Protein AF-A0A072PQP5-F1 (afdb_monomer)

pLDDT: mean 73.34, std 19.1, range [26.28, 97.0]

Mean predicted aligned error: 12.8 Å

Radius of gyration: 21.64 Å; Cα contacts (8 Å, |Δi|>4): 209; chains: 1; bounding box: 53×52×52 Å

Secondary structure (DSSP, 8-state):
---GGGS--GGG---TT-S------HHHHHHHHHHHHHHS-TT-TTTEEEEEETTTEEEEEEEPPPEEEEE-SSSS-EEEEEEEEEEEEEEEES-S-TT---EEEEE-TT-EEEEEE----B---TT-HHHHHHHHHHT-TT----B---------

Structure (mmCIF, N/CA/C/O backbone):
data_AF-A0A072PQP5-F1
#
_entry.id   AF-A0A072PQP5-F1
#
loop_
_atom_site.group_PDB
_atom_site.id
_atom_site.type_symbol
_atom_site.label_atom_id
_atom_site.label_alt_id
_atom_site.label_comp_id
_atom_site.label_asym_id
_atom_site.label_entity_id
_atom_site.label_seq_id
_atom_site.pdbx_PDB_ins_code
_atom_site.Cartn_x
_atom_site.Cartn_y
_atom_site.Cartn_z
_atom_site.occupancy
_atom_site.B_iso_or_equiv
_atom_site.auth_seq_id
_atom_site.auth_comp_id
_atom_site.auth_asym_id
_atom_site.auth_atom_id
_atom_site.pdbx_PDB_model_num
ATOM 1 N N . MET A 1 1 ? 24.192 -31.451 -32.282 1.00 43.94 1 MET A N 1
ATOM 2 C CA . MET A 1 1 ? 23.012 -30.565 -32.202 1.00 43.94 1 MET A CA 1
ATOM 3 C C . MET A 1 1 ? 23.313 -29.541 -31.127 1.00 43.94 1 MET A C 1
ATOM 5 O O . MET A 1 1 ? 23.570 -29.955 -30.007 1.00 43.94 1 MET A O 1
ATOM 9 N N . ALA A 1 2 ? 23.432 -28.261 -31.485 1.00 45.59 2 ALA A N 1
ATOM 10 C CA . ALA A 1 2 ? 23.706 -27.193 -30.526 1.00 45.59 2 ALA A CA 1
ATOM 11 C C . ALA A 1 2 ? 22.407 -26.799 -29.809 1.00 45.59 2 ALA A C 1
ATOM 13 O O . ALA A 1 2 ? 21.351 -26.735 -30.437 1.00 45.59 2 ALA A O 1
ATOM 14 N N . ASP A 1 3 ? 22.505 -26.591 -28.501 1.00 44.50 3 ASP A N 1
ATOM 15 C CA . ASP A 1 3 ? 21.408 -26.235 -27.606 1.00 44.50 3 ASP A CA 1
ATOM 16 C C . ASP A 1 3 ? 20.737 -24.907 -28.045 1.00 44.50 3 ASP A C 1
ATOM 18 O O . ASP 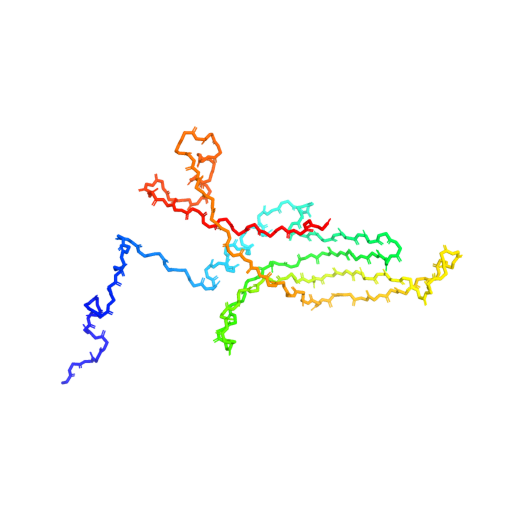A 1 3 ? 21.451 -23.911 -28.229 1.00 44.50 3 ASP A O 1
ATOM 22 N N . PRO A 1 4 ? 19.400 -24.846 -28.232 1.00 54.66 4 PRO A N 1
ATOM 23 C CA . PRO A 1 4 ? 18.680 -23.642 -28.665 1.00 54.66 4 PRO A CA 1
ATOM 24 C C . PRO A 1 4 ? 18.876 -22.406 -27.770 1.00 54.66 4 PRO A C 1
ATOM 26 O O . PRO A 1 4 ? 18.581 -21.299 -28.221 1.00 54.66 4 PRO A O 1
ATOM 29 N N . PHE A 1 5 ? 19.415 -22.550 -26.555 1.00 52.41 5 PHE A N 1
ATOM 30 C CA . PHE A 1 5 ? 19.731 -21.423 -25.669 1.00 52.41 5 PHE A CA 1
ATOM 31 C C . PHE A 1 5 ? 21.049 -20.691 -25.991 1.00 52.41 5 PHE A C 1
ATOM 33 O O . PHE A 1 5 ? 21.327 -19.654 -25.395 1.00 52.41 5 PHE A O 1
ATOM 40 N N . THR A 1 6 ? 21.858 -21.169 -26.945 1.00 56.00 6 THR A N 1
ATOM 41 C CA . THR A 1 6 ? 23.155 -20.539 -27.294 1.00 56.00 6 THR A CA 1
ATOM 42 C C . THR A 1 6 ? 23.075 -19.442 -28.362 1.00 56.00 6 THR A C 1
ATOM 44 O O . THR A 1 6 ? 24.048 -18.720 -28.581 1.00 56.00 6 THR A O 1
ATOM 47 N N . ASN A 1 7 ? 21.918 -19.254 -29.003 1.00 52.62 7 ASN A N 1
ATOM 48 C CA . ASN A 1 7 ? 21.732 -18.210 -30.010 1.00 52.62 7 ASN A CA 1
ATOM 49 C C . ASN A 1 7 ? 21.158 -16.941 -29.374 1.00 52.62 7 ASN A C 1
ATOM 51 O O . ASN A 1 7 ? 19.978 -16.886 -29.033 1.00 52.62 7 ASN A O 1
ATOM 55 N N . SER A 1 8 ? 21.990 -15.901 -29.261 1.00 54.25 8 SER A N 1
ATOM 56 C CA . SER A 1 8 ? 21.566 -14.567 -28.823 1.00 54.25 8 SER A CA 1
ATOM 57 C C . SER A 1 8 ? 20.358 -14.088 -29.634 1.00 54.25 8 SER A C 1
ATOM 59 O O . SER A 1 8 ? 20.437 -13.956 -30.853 1.00 54.25 8 SER A O 1
ATOM 61 N N . LEU A 1 9 ? 19.236 -13.814 -28.964 1.00 61.97 9 LEU A N 1
ATOM 62 C CA . LEU A 1 9 ? 17.997 -13.337 -29.591 1.00 61.97 9 LEU A CA 1
ATOM 63 C C . LEU A 1 9 ? 17.976 -11.813 -29.794 1.00 61.97 9 LEU A C 1
ATOM 65 O O . LEU A 1 9 ? 16.921 -11.261 -30.094 1.00 61.97 9 LEU A O 1
ATOM 69 N N . VAL A 1 10 ? 19.121 -11.131 -29.671 1.00 59.03 10 VAL A N 1
ATOM 70 C CA . VAL A 1 10 ? 19.238 -9.663 -29.783 1.00 59.03 10 VAL A CA 1
ATOM 71 C C . VAL A 1 10 ? 18.623 -9.114 -31.076 1.00 59.03 10 VAL A C 1
ATOM 73 O O . VAL A 1 10 ? 18.013 -8.051 -31.066 1.00 59.03 10 VAL A O 1
ATOM 76 N N . TYR A 1 11 ? 18.700 -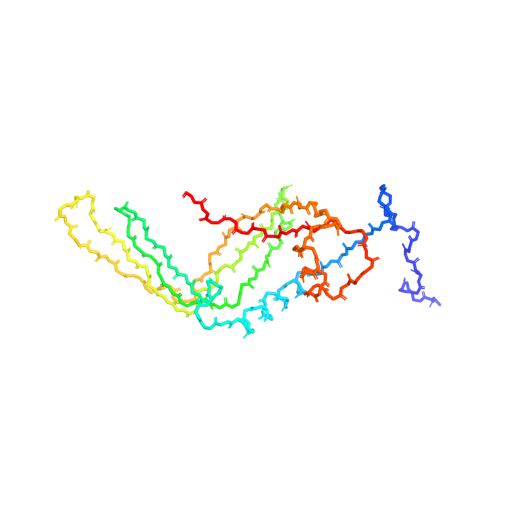9.853 -32.187 1.00 59.19 11 TYR A N 1
ATOM 77 C CA . TYR A 1 11 ? 18.092 -9.450 -33.462 1.00 59.19 11 TYR A CA 1
ATOM 78 C C . TYR A 1 11 ? 16.554 -9.558 -33.487 1.00 59.19 11 TYR A C 1
ATOM 80 O O . TYR A 1 11 ? 15.924 -9.032 -34.402 1.00 59.19 11 TYR A O 1
ATOM 88 N N . LYS A 1 12 ? 15.939 -10.231 -32.504 1.00 63.75 12 LYS A N 1
ATOM 89 C CA . LYS A 1 12 ? 14.478 -10.315 -32.317 1.00 63.75 12 LYS A CA 1
ATOM 90 C C . LYS A 1 12 ? 13.944 -9.297 -31.309 1.00 63.75 12 LYS A C 1
ATOM 92 O O . LYS A 1 12 ? 12.734 -9.135 -31.199 1.00 63.75 12 LYS A O 1
ATOM 97 N N . THR A 1 13 ? 14.823 -8.606 -30.593 1.00 58.25 13 THR A N 1
ATOM 98 C CA . THR A 1 13 ? 14.475 -7.543 -29.649 1.00 58.25 13 THR A CA 1
ATOM 99 C C . THR A 1 13 ? 14.943 -6.213 -30.223 1.00 58.25 13 THR A C 1
ATOM 101 O O . THR A 1 13 ? 16.111 -5.854 -30.102 1.00 58.25 13 THR A O 1
ATOM 104 N N . SER A 1 14 ? 14.050 -5.480 -30.889 1.00 64.19 14 SER A N 1
ATOM 105 C CA . SER A 1 14 ? 14.351 -4.111 -31.312 1.00 64.19 14 SER A CA 1
ATOM 106 C C . SER A 1 14 ? 13.855 -3.134 -30.248 1.00 64.19 14 SER A C 1
ATOM 108 O O . SER A 1 14 ? 12.663 -3.151 -29.953 1.00 64.19 14 SER A O 1
ATOM 110 N N . PRO A 1 15 ? 14.715 -2.263 -29.692 1.00 60.16 15 PRO A N 1
ATOM 111 C CA . PRO A 1 15 ? 14.271 -1.220 -28.772 1.00 60.16 15 PRO A CA 1
ATOM 112 C C . PRO A 1 15 ? 13.584 -0.055 -29.500 1.00 60.16 15 PRO A C 1
ATOM 114 O O . PRO A 1 15 ? 13.036 0.824 -28.842 1.00 60.16 15 PRO A O 1
ATOM 117 N N . LYS A 1 16 ? 13.587 -0.035 -30.846 1.00 60.97 16 LYS A N 1
ATOM 118 C CA . LYS A 1 16 ? 12.958 1.026 -31.645 1.00 60.97 16 LYS A CA 1
ATOM 119 C C . LYS A 1 16 ? 11.481 1.200 -31.246 1.00 60.97 16 LYS A C 1
ATOM 121 O O . LYS A 1 16 ? 10.773 0.200 -31.150 1.00 60.97 16 LYS A O 1
ATOM 126 N N . PRO A 1 17 ? 10.998 2.445 -31.065 1.00 62.81 17 PRO A N 1
ATOM 127 C CA . PRO A 1 17 ? 11.644 3.721 -31.411 1.00 62.81 17 PRO A CA 1
ATOM 128 C C . PRO A 1 17 ? 12.629 4.270 -30.361 1.00 62.81 17 PRO A C 1
ATOM 130 O O . PRO A 1 17 ? 13.209 5.331 -30.570 1.00 62.81 17 PRO A O 1
ATOM 133 N N . TRP A 1 18 ? 12.828 3.578 -29.244 1.00 68.12 18 TRP A N 1
ATOM 134 C CA . TRP A 1 18 ? 13.635 4.047 -28.122 1.00 68.12 18 TRP A CA 1
ATOM 135 C C . TRP A 1 18 ? 15.125 3.730 -28.301 1.00 68.12 18 TRP A C 1
ATOM 137 O O . TRP A 1 18 ? 15.508 2.728 -28.909 1.00 68.12 18 TRP A O 1
ATOM 147 N N . HIS A 1 19 ? 15.981 4.592 -27.745 1.00 66.94 19 HIS A N 1
ATOM 148 C CA . HIS A 1 19 ? 17.435 4.395 -27.742 1.00 66.94 19 HIS A CA 1
ATOM 149 C C . HIS A 1 19 ? 17.887 3.380 -26.681 1.00 66.94 19 HIS A C 1
ATOM 151 O O . HIS A 1 19 ? 18.924 2.743 -26.846 1.00 66.94 19 HIS A O 1
ATOM 157 N N . GLN A 1 20 ? 17.118 3.233 -25.596 1.00 60.81 20 GLN A N 1
ATOM 158 C CA . GLN A 1 20 ? 17.394 2.334 -24.477 1.00 60.81 20 GLN A CA 1
ATOM 159 C C . GLN A 1 20 ? 16.080 1.788 -23.913 1.00 60.81 20 GLN A C 1
ATOM 161 O O . GLN A 1 20 ? 15.065 2.483 -23.907 1.00 60.81 20 GLN A O 1
ATOM 166 N N . LEU A 1 21 ? 16.119 0.546 -23.435 1.00 65.12 21 LEU A N 1
ATOM 167 C CA . LEU A 1 21 ? 15.028 -0.106 -22.721 1.00 65.12 21 LEU A CA 1
ATOM 168 C C . LEU A 1 21 ? 15.563 -0.566 -21.364 1.00 65.12 21 LEU A C 1
ATOM 170 O O . LEU A 1 21 ? 16.573 -1.264 -21.305 1.00 65.12 21 LEU A O 1
ATOM 174 N N . LEU A 1 22 ? 14.872 -0.186 -20.295 1.00 69.00 22 LEU A N 1
ATOM 175 C CA . LEU A 1 22 ? 15.119 -0.664 -18.938 1.00 69.00 22 LEU A CA 1
ATOM 176 C C . LEU A 1 22 ? 13.965 -1.586 -18.555 1.00 69.00 22 LEU A C 1
ATOM 178 O O . LEU A 1 22 ? 12.802 -1.218 -18.711 1.00 69.00 22 LEU A O 1
ATOM 182 N N . VAL A 1 23 ? 14.288 -2.785 -18.079 1.00 72.81 23 VAL A N 1
ATOM 183 C CA . VAL A 1 23 ? 13.300 -3.782 -17.658 1.00 72.81 23 VAL A CA 1
ATOM 184 C C . VAL A 1 23 ? 13.606 -4.165 -16.222 1.00 72.81 23 VAL A C 1
ATOM 186 O O . VAL A 1 23 ? 14.728 -4.562 -15.915 1.00 72.81 23 VAL A O 1
ATOM 189 N N . LEU A 1 24 ? 12.604 -4.048 -15.356 1.00 75.69 24 LEU A N 1
ATOM 190 C CA . LEU A 1 24 ? 12.683 -4.435 -13.952 1.00 75.69 24 LEU A CA 1
ATOM 191 C C . LEU A 1 24 ? 11.658 -5.541 -13.706 1.00 75.69 24 LEU A C 1
ATOM 193 O O . LEU A 1 24 ? 10.527 -5.458 -14.189 1.00 75.69 24 LEU A O 1
ATOM 197 N N . SER A 1 25 ? 12.052 -6.587 -12.983 1.00 81.44 25 SER A N 1
ATOM 198 C CA . SER A 1 25 ? 11.102 -7.603 -12.536 1.00 81.44 25 SER A CA 1
ATOM 199 C C . SER A 1 25 ? 10.257 -7.060 -11.386 1.00 81.44 25 SER A C 1
ATOM 201 O O . SER A 1 25 ? 10.706 -6.206 -10.623 1.00 81.44 25 SER A O 1
ATOM 203 N N . GLN A 1 26 ? 9.051 -7.607 -11.217 1.00 84.25 26 GLN A N 1
ATOM 204 C CA . GLN A 1 26 ? 8.220 -7.301 -10.052 1.00 84.25 26 GLN A CA 1
ATOM 205 C C . GLN A 1 26 ? 8.972 -7.595 -8.746 1.00 84.25 26 GLN A C 1
ATOM 207 O O . GLN A 1 26 ? 8.969 -6.764 -7.852 1.00 84.25 26 GLN A O 1
ATOM 212 N N . SER A 1 27 ? 9.708 -8.714 -8.689 1.00 84.81 27 SER A N 1
ATOM 213 C CA . SER A 1 27 ? 10.512 -9.080 -7.519 1.00 84.81 27 SER A CA 1
ATOM 214 C C . SER A 1 27 ? 11.533 -8.007 -7.143 1.00 84.81 27 SER A C 1
ATOM 216 O O . SER A 1 27 ? 11.671 -7.690 -5.975 1.00 84.81 27 SER A O 1
ATOM 218 N N . LEU A 1 28 ? 12.210 -7.406 -8.128 1.00 80.75 28 LEU A N 1
ATOM 219 C CA . LEU A 1 28 ? 13.198 -6.359 -7.875 1.00 80.75 28 LEU A CA 1
ATOM 220 C C . LEU A 1 28 ? 12.543 -5.092 -7.308 1.00 80.75 28 LEU A C 1
ATOM 222 O O . LEU A 1 28 ? 13.132 -4.406 -6.477 1.00 80.75 28 LEU A O 1
ATOM 226 N N . ILE A 1 29 ? 11.328 -4.779 -7.761 1.00 83.81 29 ILE A N 1
ATOM 227 C CA . ILE A 1 29 ? 10.556 -3.643 -7.250 1.00 83.81 29 ILE A CA 1
ATOM 228 C C . ILE A 1 29 ? 10.044 -3.942 -5.832 1.00 83.81 29 ILE A C 1
ATOM 230 O O . ILE A 1 29 ? 10.160 -3.090 -4.955 1.00 83.81 29 ILE A O 1
ATOM 234 N N . ASP A 1 30 ? 9.537 -5.151 -5.587 1.00 87.06 30 ASP A N 1
ATOM 235 C CA . ASP A 1 30 ? 9.085 -5.596 -4.265 1.00 87.06 30 ASP A CA 1
ATOM 236 C C . ASP A 1 30 ? 10.248 -5.613 -3.252 1.00 87.06 30 ASP A C 1
ATOM 238 O O . ASP A 1 30 ? 10.088 -5.147 -2.124 1.00 87.06 30 ASP A O 1
ATOM 242 N N . ASP A 1 31 ? 11.445 -6.046 -3.661 1.00 83.12 31 ASP A N 1
ATOM 243 C CA . ASP A 1 31 ? 12.661 -5.989 -2.838 1.00 83.12 31 ASP A CA 1
ATOM 244 C C . ASP A 1 31 ? 13.042 -4.539 -2.498 1.00 83.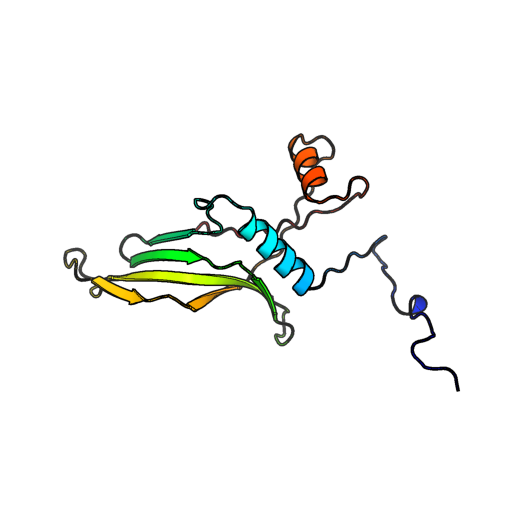12 31 ASP A C 1
ATOM 246 O O . ASP A 1 31 ? 13.455 -4.237 -1.376 1.00 83.12 31 ASP A O 1
ATOM 250 N N . ALA A 1 32 ? 12.885 -3.609 -3.446 1.00 82.06 32 ALA A N 1
ATOM 251 C CA . ALA A 1 32 ? 13.117 -2.189 -3.196 1.00 82.06 32 ALA A CA 1
ATOM 252 C C . ALA A 1 32 ? 12.110 -1.619 -2.183 1.00 82.06 32 ALA A C 1
ATOM 254 O O . ALA A 1 32 ? 12.520 -0.924 -1.250 1.00 82.06 32 ALA A O 1
ATOM 255 N N . PHE A 1 33 ? 10.822 -1.958 -2.302 1.00 86.88 33 PHE A N 1
ATOM 256 C CA . PHE A 1 33 ? 9.810 -1.579 -1.310 1.00 86.88 33 PHE A CA 1
ATOM 257 C C . PHE A 1 33 ? 10.106 -2.157 0.069 1.00 86.88 33 PHE A C 1
ATOM 259 O O . PHE A 1 33 ? 10.012 -1.434 1.064 1.00 86.88 33 PHE A O 1
ATOM 266 N N . TRP A 1 34 ? 10.515 -3.425 0.138 1.00 87.88 34 TRP A N 1
ATOM 267 C CA . TRP A 1 34 ? 10.921 -4.048 1.391 1.00 87.88 34 TRP A CA 1
ATOM 268 C C . TRP A 1 34 ? 12.103 -3.317 2.019 1.00 87.88 34 TRP A C 1
ATOM 270 O O . TRP A 1 34 ? 12.061 -3.010 3.206 1.00 87.88 34 TRP A O 1
ATOM 280 N N . ASN A 1 35 ? 13.125 -2.969 1.233 1.00 82.25 35 ASN A N 1
ATOM 281 C CA . ASN A 1 35 ? 14.283 -2.231 1.732 1.00 82.25 35 ASN A CA 1
ATOM 282 C C . ASN A 1 35 ? 13.885 -0.853 2.271 1.00 82.25 35 ASN A C 1
ATOM 284 O O . ASN A 1 35 ? 14.280 -0.505 3.382 1.00 82.25 35 ASN A O 1
ATOM 288 N N . MET A 1 36 ? 13.067 -0.096 1.530 1.00 84.75 36 MET A N 1
ATOM 289 C CA . MET A 1 36 ? 12.545 1.200 1.983 1.00 84.75 36 MET A CA 1
ATOM 290 C C . MET A 1 36 ? 11.760 1.062 3.291 1.00 84.75 36 MET A C 1
ATOM 292 O 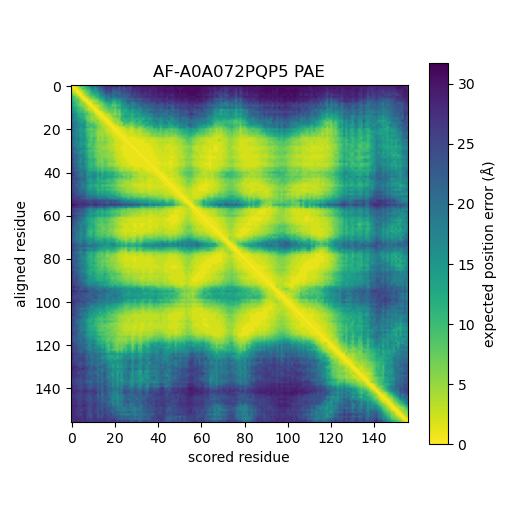O . MET A 1 36 ? 11.980 1.825 4.231 1.00 84.75 36 MET A O 1
ATOM 296 N N . TRP A 1 37 ? 10.880 0.063 3.377 1.00 90.06 37 TRP A N 1
ATOM 297 C CA . TRP A 1 37 ? 10.137 -0.251 4.594 1.00 90.06 37 TRP A CA 1
ATOM 298 C C . TRP A 1 37 ? 11.083 -0.614 5.746 1.00 90.06 37 TRP A C 1
ATOM 300 O O . TRP A 1 37 ? 10.993 -0.019 6.820 1.00 90.06 37 TRP A O 1
ATOM 310 N N . ALA A 1 38 ? 12.050 -1.502 5.526 1.00 86.44 38 ALA A N 1
ATOM 311 C CA . ALA A 1 38 ? 12.960 -1.998 6.553 1.00 86.44 38 ALA A CA 1
ATOM 312 C C . ALA A 1 38 ? 13.807 -0.881 7.179 1.00 86.44 38 ALA A C 1
ATOM 314 O O . ALA A 1 38 ? 13.928 -0.831 8.404 1.00 86.44 38 ALA A O 1
ATOM 315 N N . ILE A 1 39 ? 14.336 0.038 6.363 1.00 84.81 39 ILE A N 1
ATOM 316 C CA . ILE A 1 39 ? 15.210 1.129 6.831 1.00 84.81 39 ILE A CA 1
ATOM 317 C C . ILE A 1 39 ? 14.453 2.358 7.341 1.00 84.81 39 ILE A C 1
ATOM 319 O O . ILE A 1 39 ? 15.063 3.230 7.953 1.00 84.81 39 ILE A O 1
ATOM 323 N N . SER A 1 40 ? 13.149 2.460 7.076 1.00 84.50 40 SER A N 1
ATOM 324 C CA . SER A 1 40 ? 12.366 3.627 7.485 1.00 84.50 40 SER A CA 1
ATOM 325 C C . SER A 1 40 ? 12.168 3.723 8.995 1.00 84.50 40 SER A C 1
ATOM 327 O O . SER A 1 40 ? 12.081 2.710 9.703 1.00 84.50 40 SER A O 1
ATOM 329 N N . ASP A 1 41 ? 12.015 4.956 9.479 1.00 87.38 41 ASP A N 1
ATOM 330 C CA . ASP A 1 41 ? 11.672 5.224 10.871 1.00 87.38 41 ASP A CA 1
ATOM 331 C C . ASP A 1 41 ? 10.362 4.525 11.277 1.00 87.38 41 ASP A C 1
ATOM 333 O O . ASP A 1 41 ? 9.429 4.453 10.472 1.00 87.38 41 ASP A O 1
ATOM 337 N N . PRO A 1 42 ? 10.225 4.044 12.528 1.00 83.00 42 PRO A N 1
ATOM 338 C CA . PRO A 1 42 ? 9.003 3.383 12.999 1.00 83.00 42 PRO A CA 1
ATOM 339 C C . PRO A 1 42 ? 7.729 4.227 12.861 1.00 83.00 42 PRO A C 1
ATOM 341 O O . PRO A 1 42 ? 6.640 3.681 12.732 1.00 83.00 42 PRO A O 1
ATOM 344 N N . THR A 1 43 ? 7.857 5.555 12.875 1.00 81.81 43 THR A N 1
ATOM 345 C CA . THR A 1 43 ? 6.744 6.502 12.709 1.00 81.81 43 THR A CA 1
ATOM 346 C C . THR A 1 43 ? 6.472 6.857 11.248 1.00 81.81 43 THR A C 1
ATOM 348 O O . THR A 1 43 ? 5.663 7.741 10.974 1.00 81.81 43 THR A O 1
ATOM 351 N N . SER A 1 44 ? 7.176 6.232 10.303 1.00 83.69 44 SER A N 1
ATOM 352 C CA . SER A 1 44 ? 7.006 6.499 8.881 1.00 83.69 44 SER A CA 1
ATOM 353 C C . SER A 1 44 ? 5.591 6.123 8.419 1.00 83.69 44 SER A C 1
ATOM 355 O O . SER A 1 44 ? 5.065 5.077 8.822 1.00 83.69 44 SER A O 1
ATOM 357 N N . PRO A 1 45 ? 4.979 6.911 7.516 1.00 82.94 45 PRO A N 1
ATOM 358 C CA . PRO A 1 45 ? 3.679 6.584 6.931 1.00 82.94 45 PRO A CA 1
ATOM 359 C C . PRO A 1 45 ? 3.689 5.291 6.098 1.00 82.94 45 PRO A C 1
ATOM 361 O O . PRO A 1 45 ? 2.633 4.779 5.757 1.00 82.94 45 PRO A O 1
ATOM 364 N N . ILE A 1 46 ? 4.858 4.721 5.783 1.00 85.94 46 ILE A N 1
ATOM 365 C CA . ILE A 1 46 ? 4.936 3.410 5.112 1.00 85.94 46 ILE A CA 1
ATOM 366 C C . ILE A 1 46 ? 4.817 2.230 6.087 1.00 85.94 46 ILE A C 1
ATOM 368 O O . ILE A 1 46 ? 4.634 1.098 5.651 1.00 85.94 46 ILE A O 1
ATOM 372 N N . LYS A 1 47 ? 4.932 2.486 7.399 1.00 90.81 47 LYS A N 1
ATOM 373 C CA . LYS A 1 47 ? 4.775 1.494 8.476 1.00 90.81 47 LYS A CA 1
ATOM 374 C C . LYS A 1 47 ? 3.437 1.596 9.189 1.00 90.81 47 LYS A C 1
ATOM 376 O O . LYS A 1 47 ? 3.045 0.660 9.876 1.00 90.81 47 LYS A O 1
ATOM 381 N N . THR A 1 48 ? 2.734 2.714 9.040 1.00 91.56 48 THR A N 1
ATOM 382 C CA . THR A 1 48 ? 1.480 2.969 9.746 1.00 91.56 48 THR A CA 1
ATOM 383 C C . THR A 1 48 ? 0.426 3.509 8.799 1.00 91.56 48 THR A C 1
ATOM 385 O O . THR A 1 48 ? 0.705 4.355 7.956 1.00 91.56 48 THR A O 1
ATOM 388 N N . PHE A 1 49 ? -0.800 3.025 8.953 1.00 90.19 49 PHE A N 1
ATOM 389 C CA . PHE A 1 49 ? -1.969 3.556 8.271 1.00 90.19 49 PHE A CA 1
ATOM 390 C C . PHE A 1 49 ? -2.903 4.162 9.303 1.00 90.19 49 PHE A C 1
ATOM 392 O O . PHE A 1 49 ? -3.134 3.566 10.355 1.00 90.19 49 PHE A O 1
ATOM 399 N N . ASN A 1 50 ? -3.438 5.340 9.003 1.00 89.81 50 ASN A N 1
ATOM 400 C CA . ASN A 1 50 ? -4.484 5.960 9.796 1.00 89.81 50 ASN A CA 1
ATOM 401 C C . ASN A 1 50 ? -5.366 6.801 8.876 1.00 89.81 50 ASN A C 1
ATOM 403 O O . ASN A 1 50 ? -4.891 7.746 8.245 1.00 89.81 50 ASN A O 1
ATOM 407 N N . MET A 1 51 ? -6.638 6.441 8.794 1.00 86.69 51 MET A N 1
ATOM 408 C CA . MET A 1 51 ? -7.636 7.130 7.996 1.00 86.69 51 MET A CA 1
ATOM 409 C C . MET A 1 51 ? -8.915 7.266 8.810 1.00 86.69 51 MET A C 1
ATOM 411 O O . MET A 1 51 ? -9.446 6.279 9.310 1.00 86.69 51 MET A O 1
ATOM 415 N N . THR A 1 52 ? -9.447 8.482 8.873 1.00 84.62 52 THR A N 1
ATOM 416 C CA . THR A 1 52 ? -10.746 8.761 9.488 1.00 84.62 52 THR A CA 1
ATOM 417 C C . THR A 1 52 ? -11.628 9.436 8.457 1.00 84.62 52 THR A C 1
ATOM 419 O O . THR A 1 52 ? -11.272 10.484 7.918 1.00 84.62 52 THR A O 1
ATOM 422 N N . VAL A 1 53 ? -12.791 8.850 8.190 1.00 79.06 53 VAL A N 1
ATOM 423 C CA . VAL A 1 53 ? -13.785 9.415 7.279 1.00 79.06 53 VAL A CA 1
ATOM 424 C C . VAL A 1 53 ? -14.870 10.070 8.118 1.00 79.06 53 VAL A C 1
ATOM 426 O O . VAL A 1 53 ? -15.487 9.433 8.974 1.00 79.06 53 VAL A O 1
ATOM 429 N N . ARG A 1 54 ? -15.117 11.360 7.876 1.00 70.31 54 ARG A N 1
ATOM 430 C CA . ARG A 1 54 ? -16.134 12.127 8.603 1.00 70.31 54 ARG A CA 1
ATOM 431 C C . ARG A 1 54 ? -17.505 11.455 8.459 1.00 70.31 54 ARG A C 1
ATOM 433 O O . ARG A 1 54 ? -18.035 11.392 7.357 1.00 70.31 54 ARG A O 1
ATOM 440 N N . GLY A 1 55 ? -18.061 10.978 9.574 1.00 68.44 55 GLY A N 1
ATOM 441 C CA . GLY A 1 55 ? -19.356 10.286 9.619 1.00 68.44 55 GLY A CA 1
ATOM 442 C C . GLY A 1 55 ? -19.346 8.839 9.108 1.00 68.44 55 GLY A C 1
ATOM 443 O O . GLY A 1 55 ? -20.401 8.223 9.074 1.00 68.44 55 GLY A O 1
ATOM 444 N N . GLY A 1 56 ? -18.189 8.298 8.707 1.00 69.00 56 GLY A N 1
ATOM 445 C CA . GLY A 1 56 ? -18.069 6.940 8.160 1.00 69.00 56 GLY A CA 1
ATOM 446 C C . GLY A 1 56 ? -17.343 5.956 9.077 1.00 69.00 56 GLY A C 1
ATOM 447 O O . GLY A 1 56 ? -17.630 4.765 9.028 1.00 69.00 56 GLY A O 1
ATOM 448 N N . GLY A 1 57 ? -16.433 6.443 9.927 1.00 82.75 57 GLY A N 1
ATOM 449 C CA . GLY A 1 57 ? -15.629 5.613 10.826 1.00 82.75 57 GLY A CA 1
ATOM 450 C C . GLY A 1 57 ? -14.128 5.872 10.689 1.00 82.75 57 GLY A C 1
ATOM 451 O O . GLY A 1 57 ? -13.706 6.875 10.107 1.00 82.75 57 GLY A O 1
ATOM 452 N N . SER A 1 58 ? -13.310 4.969 11.223 1.00 90.56 58 SER A N 1
ATOM 453 C CA . SER A 1 58 ? -11.849 5.048 11.162 1.00 90.56 58 SER A CA 1
ATOM 454 C C . SER A 1 58 ? -11.207 3.695 10.878 1.00 90.56 58 SER A C 1
ATOM 456 O O . SER A 1 58 ? -11.764 2.647 11.182 1.00 90.56 58 SER A O 1
ATOM 458 N N . MET A 1 59 ? -10.026 3.712 10.273 1.00 91.81 59 MET A N 1
ATOM 459 C CA . MET A 1 59 ? -9.203 2.534 10.045 1.00 91.81 59 MET A CA 1
ATOM 460 C C . MET A 1 59 ? -7.760 2.885 10.364 1.00 91.81 59 MET A C 1
ATOM 462 O O . MET A 1 59 ? -7.206 3.829 9.798 1.00 91.81 59 MET A O 1
ATOM 466 N N . ALA A 1 60 ? -7.141 2.115 11.250 1.00 93.31 60 ALA A N 1
ATOM 467 C CA . ALA A 1 60 ? -5.761 2.336 11.642 1.00 93.31 60 ALA A CA 1
ATOM 468 C C . ALA A 1 60 ? -5.029 1.017 11.874 1.00 93.31 60 ALA A C 1
ATOM 470 O O . ALA A 1 60 ? -5.624 0.026 12.293 1.00 93.31 60 ALA A O 1
ATOM 471 N N . GLY A 1 61 ? -3.726 0.996 11.616 1.00 93.56 61 GLY A N 1
ATOM 472 C CA . GLY A 1 61 ? -2.946 -0.222 11.774 1.00 93.56 61 GLY A CA 1
ATOM 473 C C . GLY A 1 61 ? -1.465 -0.081 11.467 1.00 93.56 61 GLY A C 1
ATOM 474 O O . GLY A 1 61 ? -1.003 0.941 10.956 1.00 93.56 61 GLY A O 1
ATOM 475 N N . GLN A 1 62 ? -0.733 -1.140 11.794 1.00 95.56 62 GLN A N 1
ATOM 476 C CA . GLN A 1 62 ? 0.651 -1.340 11.390 1.00 95.56 62 GLN A CA 1
ATOM 477 C C . GLN A 1 62 ? 0.683 -2.068 10.049 1.00 95.56 62 GLN A C 1
ATOM 479 O O . GLN A 1 62 ? -0.075 -3.013 9.810 1.00 95.56 62 GLN A O 1
ATOM 484 N N . LEU A 1 63 ? 1.581 -1.627 9.184 1.00 94.81 63 LEU A N 1
ATOM 485 C CA . LEU A 1 63 ? 1.715 -2.109 7.823 1.00 94.81 63 LEU A CA 1
ATOM 486 C C . LEU A 1 63 ? 2.954 -2.984 7.686 1.00 94.81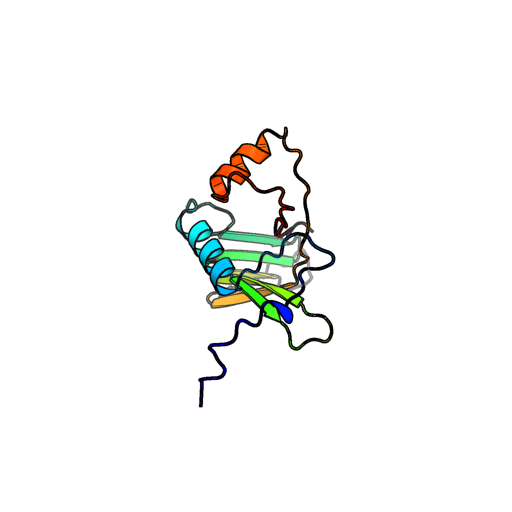 63 LEU A C 1
ATOM 488 O O . LEU A 1 63 ? 4.041 -2.631 8.147 1.00 94.81 63 LEU A O 1
ATOM 492 N N . ASP A 1 64 ? 2.778 -4.104 6.999 1.00 95.81 64 ASP A N 1
ATOM 493 C CA . ASP A 1 64 ? 3.881 -4.891 6.464 1.00 95.81 64 ASP A CA 1
ATOM 494 C C . ASP A 1 64 ? 4.439 -4.212 5.199 1.00 95.81 64 ASP A C 1
ATOM 496 O O . ASP A 1 64 ? 3.829 -3.286 4.650 1.00 95.81 64 ASP A O 1
ATOM 500 N N . ALA A 1 65 ? 5.600 -4.666 4.731 1.00 92.38 65 ALA A N 1
ATOM 501 C CA . ALA A 1 65 ? 6.220 -4.139 3.524 1.00 92.38 65 ALA A CA 1
ATOM 502 C C . ALA A 1 65 ? 5.231 -4.186 2.342 1.00 92.38 65 ALA A C 1
ATOM 504 O O . ALA A 1 65 ? 4.626 -5.238 2.081 1.00 92.38 65 ALA A O 1
ATOM 505 N N . PRO A 1 66 ? 5.051 -3.067 1.620 1.00 90.38 66 PRO A N 1
ATOM 506 C CA . PRO A 1 66 ? 4.133 -3.038 0.501 1.00 90.38 66 PRO A CA 1
ATOM 507 C C . PRO A 1 66 ? 4.687 -3.815 -0.689 1.00 90.38 66 PRO A C 1
ATOM 509 O O . PRO A 1 66 ? 5.891 -4.045 -0.807 1.00 90.38 66 PRO A O 1
ATOM 512 N N . GLN A 1 67 ? 3.790 -4.208 -1.587 1.00 92.88 67 GLN A N 1
ATOM 513 C CA . GLN A 1 67 ? 4.135 -4.947 -2.800 1.00 92.88 67 GLN A CA 1
ATOM 514 C C . GLN A 1 67 ? 3.384 -4.382 -3.996 1.00 92.88 67 GLN A C 1
ATOM 516 O O . GLN A 1 67 ? 2.347 -3.733 -3.845 1.00 92.88 67 GLN A O 1
ATOM 521 N N . ILE A 1 68 ? 3.869 -4.667 -5.195 1.00 89.81 68 ILE A N 1
ATOM 522 C CA . ILE A 1 68 ? 3.116 -4.447 -6.423 1.00 89.81 68 ILE A CA 1
ATOM 523 C C . ILE A 1 68 ? 2.731 -5.770 -7.065 1.00 89.81 68 ILE A C 1
ATOM 525 O O . ILE A 1 68 ? 3.404 -6.783 -6.919 1.00 89.81 68 ILE A O 1
ATOM 529 N N . SER A 1 69 ? 1.639 -5.766 -7.817 1.00 89.56 69 SER A N 1
ATOM 530 C CA . SER A 1 69 ? 1.239 -6.918 -8.615 1.00 89.56 69 SER A CA 1
ATOM 531 C C . SER A 1 69 ? 0.742 -6.471 -9.974 1.00 89.56 69 SER A C 1
ATOM 533 O O . SER A 1 69 ? -0.179 -5.660 -10.075 1.00 89.56 69 SER A O 1
ATOM 535 N N . LEU A 1 70 ? 1.357 -6.992 -11.034 1.00 84.62 70 LEU A N 1
ATOM 536 C CA . LEU A 1 70 ? 0.891 -6.755 -12.393 1.00 84.62 70 LEU A CA 1
ATOM 537 C C . LEU A 1 70 ? -0.134 -7.823 -12.776 1.00 84.62 70 LEU A C 1
ATOM 539 O O . LEU A 1 70 ? 0.212 -8.983 -13.004 1.00 84.62 70 LEU A O 1
ATOM 543 N N . ASN A 1 71 ? -1.396 -7.426 -12.913 1.00 81.50 71 ASN A N 1
ATOM 544 C CA . ASN A 1 71 ? -2.409 -8.291 -13.491 1.00 81.50 71 ASN A CA 1
ATOM 545 C C . ASN A 1 71 ? -2.330 -8.230 -15.019 1.00 81.50 71 ASN A C 1
ATOM 547 O O . ASN A 1 71 ? -2.721 -7.242 -15.639 1.00 81.50 71 ASN A O 1
ATOM 551 N N . VAL A 1 72 ? -1.832 -9.311 -15.617 1.00 75.38 72 VAL A N 1
ATOM 552 C CA . VAL A 1 72 ? -1.709 -9.480 -17.076 1.00 75.38 72 VAL A CA 1
ATOM 553 C C . VAL A 1 72 ? -2.872 -10.258 -17.697 1.00 75.38 72 VAL A C 1
ATOM 555 O O . VAL A 1 72 ? -2.886 -10.479 -18.903 1.00 75.38 72 VAL A O 1
ATOM 558 N N . THR A 1 73 ? -3.832 -10.710 -16.885 1.00 72.62 73 THR A N 1
ATOM 559 C CA . THR A 1 73 ? -4.968 -11.525 -17.355 1.00 72.62 73 THR A CA 1
ATOM 560 C C . THR A 1 73 ? -6.157 -10.685 -17.821 1.00 72.62 73 THR A C 1
ATOM 562 O O . THR A 1 73 ? -7.045 -11.193 -18.504 1.00 72.62 73 THR A O 1
ATOM 565 N N . SER A 1 74 ? -6.180 -9.396 -17.477 1.00 67.12 74 SER A N 1
ATOM 566 C CA . SER A 1 74 ? -7.195 -8.442 -17.914 1.00 67.12 74 SER A CA 1
ATOM 567 C C . SER A 1 74 ? -6.912 -7.904 -19.321 1.00 67.12 74 SER A C 1
ATOM 569 O O . SER A 1 74 ? -5.766 -7.789 -19.747 1.00 67.12 74 SER A O 1
ATOM 571 N N . LEU A 1 75 ? -7.976 -7.507 -20.034 1.00 65.38 75 LEU A N 1
ATOM 572 C CA . LEU A 1 75 ? -7.900 -6.850 -21.353 1.00 65.38 75 LEU A CA 1
ATOM 573 C C . LEU A 1 75 ? -7.021 -5.589 -21.349 1.00 65.38 75 LEU A C 1
ATOM 575 O O . LEU A 1 75 ? -6.432 -5.236 -22.367 1.00 65.38 75 LEU A O 1
ATOM 579 N N . ILE A 1 76 ? -6.943 -4.921 -20.199 1.00 74.06 76 ILE A N 1
ATOM 580 C CA . ILE A 1 76 ? -6.048 -3.800 -19.936 1.00 74.06 76 ILE A CA 1
ATOM 581 C C . ILE A 1 76 ? -5.150 -4.247 -18.781 1.00 74.06 76 ILE A C 1
ATOM 583 O O . ILE A 1 76 ? -5.676 -4.448 -17.681 1.00 74.06 76 ILE A O 1
ATOM 587 N N . PRO A 1 77 ? -3.840 -4.461 -19.004 1.00 73.69 77 PRO A N 1
ATOM 588 C CA . PRO A 1 77 ? -2.920 -4.802 -17.929 1.00 73.69 77 PRO A CA 1
ATOM 589 C C . PRO A 1 77 ? -2.979 -3.742 -16.830 1.00 73.69 77 PRO A C 1
ATOM 591 O O . PRO A 1 77 ? -2.788 -2.556 -17.101 1.00 73.69 77 PRO A O 1
ATOM 594 N N . GLN A 1 78 ? -3.26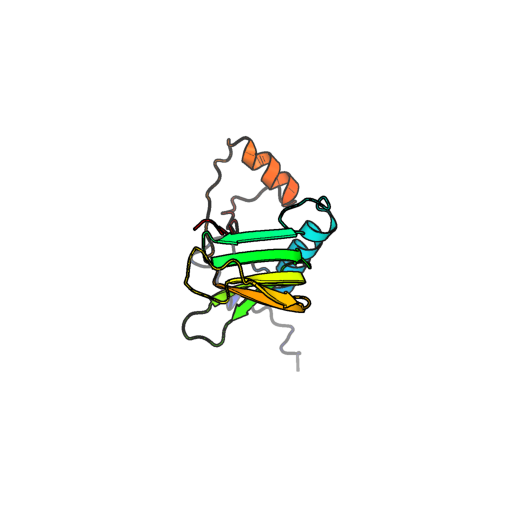5 -4.167 -15.602 1.00 83.44 78 GLN A N 1
ATOM 595 C CA . GLN A 1 78 ? -3.429 -3.272 -14.458 1.00 83.44 78 GLN A CA 1
ATOM 596 C C . GLN A 1 78 ? -2.338 -3.557 -13.436 1.00 83.44 78 GLN A C 1
ATOM 598 O O . GLN A 1 78 ? -2.180 -4.691 -12.982 1.00 83.44 78 GLN A O 1
ATOM 603 N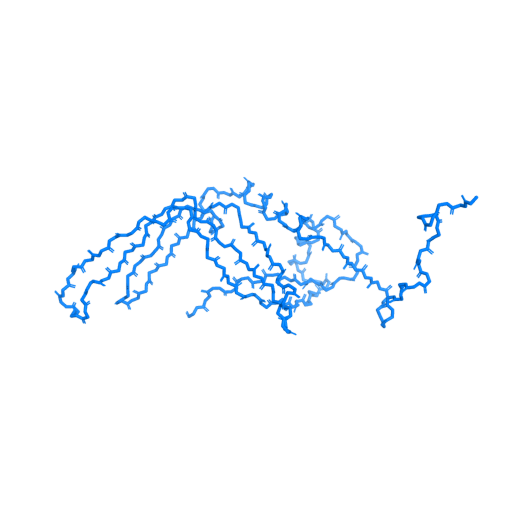 N . LEU A 1 79 ? -1.601 -2.517 -13.056 1.00 84.88 79 LEU A N 1
ATOM 604 C CA . LEU A 1 79 ? -0.698 -2.581 -11.918 1.00 84.88 79 LEU A CA 1
ATOM 605 C C . LEU A 1 79 ? -1.494 -2.291 -10.643 1.00 84.88 79 LEU A C 1
ATOM 607 O O . LEU A 1 79 ? -2.257 -1.323 -10.595 1.00 84.88 79 LEU A O 1
ATOM 611 N N . TYR A 1 80 ? -1.313 -3.126 -9.629 1.00 89.94 80 TYR A N 1
ATOM 612 C CA . TYR A 1 80 ? -1.878 -2.946 -8.300 1.00 89.94 80 TYR A CA 1
ATOM 613 C C . TYR A 1 80 ? -0.775 -2.658 -7.295 1.00 89.94 80 TYR A C 1
ATOM 615 O O . TYR A 1 80 ? 0.281 -3.284 -7.345 1.00 89.94 80 TYR A O 1
ATOM 623 N N . TYR A 1 81 ? -1.052 -1.756 -6.363 1.00 90.44 81 TYR A N 1
ATOM 624 C CA . TYR A 1 81 ? -0.299 -1.600 -5.128 1.00 90.44 81 TYR A CA 1
ATOM 625 C C . TYR A 1 81 ? -1.026 -2.325 -3.999 1.00 90.44 81 TYR A C 1
ATOM 627 O O . TYR A 1 81 ? -2.230 -2.141 -3.812 1.00 90.44 81 TYR A O 1
ATOM 635 N N . LEU A 1 82 ? -0.298 -3.158 -3.268 1.00 93.19 82 LEU A N 1
ATOM 636 C CA . LEU A 1 82 ? -0.809 -3.996 -2.195 1.00 93.19 82 LEU A CA 1
ATOM 637 C C . LEU A 1 82 ? -0.372 -3.414 -0.852 1.00 93.19 82 LEU A C 1
ATOM 639 O O . LEU A 1 82 ? 0.799 -3.488 -0.475 1.00 93.19 82 LEU A O 1
ATOM 643 N N . LEU A 1 83 ? -1.339 -2.860 -0.126 1.00 92.06 83 LEU A N 1
ATOM 644 C CA . LEU A 1 83 ? -1.180 -2.381 1.238 1.00 92.06 83 LEU A CA 1
ATOM 645 C C . LEU A 1 83 ? -1.552 -3.508 2.204 1.00 92.06 83 LEU A C 1
ATOM 647 O O . LEU A 1 83 ? -2.710 -3.923 2.269 1.00 92.06 83 LEU A O 1
ATOM 651 N N . LYS A 1 84 ? -0.567 -4.022 2.939 1.00 95.19 84 LYS A N 1
ATOM 652 C CA . LYS A 1 84 ? -0.717 -5.207 3.788 1.00 95.19 84 LYS A CA 1
ATOM 653 C C . LYS A 1 84 ? -0.760 -4.805 5.256 1.00 95.19 84 LYS A C 1
ATOM 655 O O . LYS A 1 84 ? 0.191 -4.213 5.756 1.00 95.19 84 LYS A O 1
ATOM 660 N N . PHE A 1 85 ? -1.828 -5.161 5.958 1.00 95.69 85 PHE A N 1
ATOM 661 C CA . PHE A 1 85 ? -1.944 -4.925 7.393 1.00 95.69 85 PHE A CA 1
ATOM 662 C C . PHE A 1 85 ? -1.276 -6.056 8.167 1.00 95.69 85 PHE A C 1
ATOM 664 O O . PHE A 1 85 ? -1.705 -7.209 8.108 1.00 95.69 85 PHE A O 1
ATOM 671 N N . GLN A 1 86 ? -0.240 -5.716 8.929 1.00 95.62 86 GLN A N 1
ATOM 672 C CA . GLN A 1 86 ? 0.316 -6.616 9.933 1.00 95.62 86 GLN A CA 1
ATOM 673 C C . GLN A 1 86 ? -0.635 -6.719 11.130 1.00 95.62 86 GLN A C 1
ATOM 675 O O . GLN A 1 86 ? -0.870 -7.810 11.646 1.00 95.62 86 GLN A O 1
ATOM 680 N N . SER A 1 87 ? -1.191 -5.584 11.550 1.00 96.75 87 SER A N 1
ATOM 681 C CA . SER A 1 87 ? -2.228 -5.493 12.575 1.00 96.75 87 SER A CA 1
ATOM 682 C C . SER A 1 87 ? -3.048 -4.223 12.392 1.00 96.75 87 SER A C 1
ATOM 684 O O . SER A 1 87 ? -2.580 -3.266 11.776 1.00 96.75 87 SER A O 1
ATOM 686 N N . GLY A 1 88 ? -4.260 -4.180 12.936 1.00 95.62 88 GLY A N 1
ATOM 687 C CA . GLY A 1 88 ? -5.050 -2.956 12.939 1.00 95.62 88 GLY A CA 1
ATOM 688 C C . GLY A 1 88 ? -6.512 -3.176 13.273 1.00 95.62 88 GLY A C 1
ATOM 689 O O . GLY A 1 88 ? -6.974 -4.309 13.398 1.00 95.62 88 GLY A O 1
ATOM 690 N N . THR A 1 89 ? -7.237 -2.067 13.329 1.00 96.56 89 THR A N 1
ATOM 691 C CA . THR A 1 89 ? -8.672 -2.037 13.594 1.00 96.56 89 THR A CA 1
ATOM 692 C C . THR A 1 89 ? -9.372 -1.174 12.553 1.00 96.56 89 THR A C 1
ATOM 694 O O . THR A 1 89 ? -8.889 -0.101 12.180 1.00 96.56 89 THR A O 1
ATOM 697 N N . LEU A 1 90 ? -10.523 -1.649 12.092 1.00 93.94 90 LEU A N 1
ATOM 698 C CA . LEU A 1 90 ? -11.528 -0.862 11.388 1.00 93.94 90 LEU A CA 1
ATOM 699 C C . LEU A 1 90 ? -12.692 -0.631 12.345 1.00 93.94 90 LEU A C 1
ATOM 701 O O . LEU A 1 90 ? -13.200 -1.586 12.924 1.00 93.94 90 LEU A O 1
ATOM 705 N N . THR A 1 91 ? -13.143 0.606 12.455 1.00 92.94 91 THR A N 1
ATOM 706 C CA . THR A 1 91 ? -14.269 1.011 13.290 1.00 92.94 91 THR A CA 1
ATOM 707 C C . THR A 1 91 ? -15.274 1.742 12.414 1.00 92.94 91 THR A C 1
ATOM 709 O O . THR A 1 91 ? -14.915 2.728 11.777 1.00 92.94 91 THR A O 1
ATOM 712 N N . LEU A 1 92 ? -16.520 1.270 12.351 1.00 89.69 92 LEU A N 1
ATOM 713 C CA . LEU A 1 92 ? -17.600 1.899 11.575 1.00 89.69 92 LEU A CA 1
ATOM 714 C C . LEU A 1 92 ? -18.815 2.134 12.466 1.00 89.69 92 LEU A C 1
ATOM 716 O O . LEU A 1 92 ? -19.116 1.315 13.339 1.00 89.69 92 LEU A O 1
ATOM 720 N N . TYR A 1 93 ? -19.551 3.208 12.192 1.00 88.56 93 TYR A N 1
ATOM 721 C CA . TYR A 1 93 ? -20.863 3.428 12.791 1.00 88.56 93 TYR A CA 1
ATOM 722 C C . TYR A 1 93 ? -21.841 2.345 12.333 1.00 88.56 93 TYR A C 1
ATOM 724 O O . TYR A 1 93 ? -21.833 1.910 11.180 1.00 88.56 93 TYR A O 1
ATOM 732 N N . THR A 1 94 ? -22.674 1.883 13.257 1.00 86.88 94 THR A N 1
ATOM 733 C CA . THR A 1 94 ? -23.693 0.853 12.989 1.00 86.88 94 THR A CA 1
ATOM 734 C C . THR A 1 94 ? -25.056 1.438 12.626 1.00 86.88 94 THR A C 1
ATOM 736 O O . THR A 1 94 ? -25.973 0.691 12.288 1.00 86.88 94 THR A O 1
ATOM 739 N N . SER A 1 95 ? -25.172 2.762 12.686 1.00 82.06 95 SER A N 1
ATOM 740 C CA . SER A 1 95 ? -26.387 3.531 12.467 1.00 82.06 95 SER A CA 1
ATOM 741 C C . SER A 1 95 ? -26.071 4.773 11.638 1.00 82.06 95 SER A C 1
ATOM 743 O O . SER A 1 95 ? -24.986 5.342 11.753 1.00 82.06 95 SER A O 1
ATOM 745 N N . ASP A 1 96 ? -27.040 5.197 10.828 1.00 79.56 96 ASP A N 1
ATOM 746 C CA . ASP A 1 96 ? -26.980 6.444 10.061 1.00 79.56 96 ASP A CA 1
ATOM 747 C C . ASP A 1 96 ? -27.467 7.658 10.889 1.00 79.56 96 ASP A C 1
ATOM 749 O O . ASP A 1 96 ? -27.458 8.789 10.396 1.00 79.56 96 ASP A O 1
ATOM 753 N N . ASP A 1 97 ? -27.929 7.447 12.133 1.00 81.88 97 ASP A N 1
ATOM 754 C CA . ASP A 1 97 ? -28.313 8.532 13.044 1.00 81.88 97 ASP A CA 1
ATOM 755 C C . ASP A 1 97 ? -27.054 9.237 13.580 1.00 81.88 97 ASP A C 1
ATOM 757 O O . ASP A 1 97 ? -26.278 8.627 14.316 1.00 81.88 97 ASP A O 1
ATOM 761 N N . PRO A 1 98 ? -26.850 10.536 13.289 1.00 77.06 98 PRO A N 1
ATOM 762 C CA . PRO A 1 98 ? -25.676 11.273 13.755 1.00 77.06 98 PRO A CA 1
ATOM 763 C C . PRO A 1 98 ? -25.602 11.433 15.282 1.00 77.06 98 PRO A C 1
ATOM 765 O O . PRO A 1 98 ? -24.579 11.892 15.790 1.00 77.06 98 PRO A O 1
ATOM 768 N N . ASN A 1 99 ? -26.670 11.105 16.015 1.00 82.12 99 ASN A N 1
ATOM 769 C CA . ASN A 1 99 ? -26.704 11.119 17.477 1.00 82.12 99 ASN A CA 1
ATOM 770 C C . ASN A 1 99 ? -26.498 9.732 18.099 1.00 82.12 99 ASN A C 1
ATOM 772 O O . ASN A 1 99 ? -26.467 9.634 19.326 1.00 82.12 99 ASN A O 1
ATOM 776 N N . ASP A 1 100 ? -26.373 8.680 17.289 1.00 81.81 100 ASP A N 1
ATOM 777 C CA . ASP A 1 100 ? -26.096 7.323 17.747 1.00 81.81 100 ASP A CA 1
ATOM 778 C C . ASP A 1 100 ? -24.590 7.028 17.626 1.00 81.81 100 ASP A C 1
ATOM 780 O O . ASP A 1 100 ? -24.088 6.794 16.525 1.00 81.81 100 ASP A O 1
ATOM 784 N N . PRO A 1 101 ? -23.833 7.028 18.740 1.00 82.38 101 PRO A N 1
ATOM 785 C CA . PRO A 1 101 ? -22.394 6.792 18.715 1.00 82.38 101 PRO A CA 1
ATOM 786 C C . PRO A 1 101 ? -22.042 5.299 18.627 1.00 82.38 101 PRO A C 1
ATOM 788 O O . PRO A 1 101 ? -20.895 4.933 18.881 1.00 82.38 101 PRO A O 1
ATOM 791 N N . THR A 1 102 ? -23.005 4.411 18.362 1.00 87.88 102 THR A N 1
ATOM 792 C CA . THR A 1 102 ? -22.758 2.968 18.379 1.00 87.88 102 THR A CA 1
ATOM 793 C C . THR A 1 102 ? -21.872 2.557 17.208 1.00 87.88 102 THR A C 1
ATOM 795 O O . THR A 1 102 ? -22.286 2.536 16.045 1.00 87.88 102 THR A O 1
ATOM 798 N N . GLU A 1 103 ? -20.648 2.164 17.539 1.00 89.88 103 GLU A N 1
ATOM 799 C CA . GLU A 1 103 ? -19.640 1.697 16.598 1.00 89.88 103 GLU A CA 1
ATOM 800 C C . GLU A 1 103 ? -19.456 0.177 16.691 1.00 89.88 103 GLU A C 1
ATOM 802 O O . GLU A 1 103 ? -19.695 -0.457 17.724 1.00 89.88 103 GLU A O 1
ATOM 807 N N . LYS A 1 104 ? -19.013 -0.418 15.587 1.00 92.25 104 LYS A N 1
ATOM 808 C CA . LYS A 1 104 ? -18.545 -1.799 15.529 1.00 92.25 104 LYS A CA 1
ATOM 809 C C . LYS A 1 104 ? -17.093 -1.814 15.092 1.00 92.25 104 LYS A C 1
ATOM 811 O O . LYS A 1 104 ? -16.708 -1.079 14.188 1.00 92.25 104 LYS A O 1
ATOM 816 N N . GLU A 1 105 ? -16.321 -2.685 15.726 1.00 94.62 105 GLU A N 1
ATOM 817 C CA . GLU A 1 105 ? -14.909 -2.882 15.429 1.00 94.62 105 GLU A CA 1
ATOM 818 C C . GLU A 1 105 ? -14.678 -4.208 14.699 1.00 94.62 105 GLU A C 1
ATOM 820 O O . GLU A 1 105 ? -15.329 -5.224 14.974 1.00 94.62 105 GLU A O 1
ATOM 825 N N . TRP A 1 106 ? -13.721 -4.196 13.778 1.00 95.00 106 TRP A N 1
ATOM 826 C CA . TRP A 1 106 ? -13.217 -5.363 13.070 1.00 95.00 106 TRP A CA 1
ATOM 827 C C . TRP A 1 106 ? -11.697 -5.398 13.156 1.00 95.00 106 TRP A C 1
ATOM 829 O O . TRP A 1 106 ? -11.030 -4.390 12.925 1.00 95.00 106 TRP A O 1
ATOM 839 N N . ASP A 1 107 ? -11.161 -6.584 13.433 1.00 96.62 107 ASP A N 1
ATOM 840 C CA . ASP A 1 107 ? -9.736 -6.859 13.291 1.00 96.62 107 ASP A CA 1
ATOM 841 C C . ASP A 1 107 ? -9.386 -6.962 11.801 1.00 96.62 107 ASP A C 1
ATOM 843 O O . ASP A 1 107 ? -9.980 -7.757 11.062 1.00 96.62 107 ASP A O 1
ATOM 847 N N . VAL A 1 108 ? -8.435 -6.138 11.365 1.00 96.00 108 VAL A N 1
ATOM 848 C CA . VAL A 1 108 ? -7.950 -6.112 9.976 1.00 96.00 108 VAL A CA 1
ATOM 849 C C . VAL A 1 108 ? -6.559 -6.723 9.832 1.00 96.00 108 VAL A C 1
ATOM 851 O O . VAL A 1 108 ? -5.929 -6.609 8.781 1.00 96.00 108 VAL A O 1
ATOM 854 N N . SER A 1 109 ? -6.059 -7.395 10.869 1.00 97.00 109 SER A N 1
ATOM 855 C CA . SER A 1 109 ? -4.796 -8.130 10.815 1.00 97.00 109 SER A CA 1
ATOM 856 C C . SER A 1 109 ? -4.811 -9.146 9.668 1.00 97.00 109 SER A C 1
ATOM 858 O O . SER A 1 109 ? -5.718 -9.971 9.544 1.00 97.00 109 SER A O 1
ATOM 860 N N . GLY A 1 110 ? -3.806 -9.075 8.795 1.00 94.88 110 GLY A N 1
ATOM 861 C CA . GLY A 1 110 ? -3.692 -9.924 7.608 1.00 94.88 110 GLY A CA 1
ATOM 862 C C . GLY A 1 110 ? -4.518 -9.470 6.401 1.00 94.88 110 GLY A C 1
ATOM 863 O O . GLY A 1 110 ? -4.451 -10.117 5.355 1.00 94.88 110 GLY A O 1
ATOM 864 N N . TRP A 1 111 ? -5.274 -8.371 6.493 1.00 96.12 111 TRP A N 1
ATOM 865 C CA . TRP A 1 111 ? -5.948 -7.807 5.324 1.00 96.12 111 TRP A CA 1
ATOM 866 C C . TRP A 1 111 ? -4.928 -7.263 4.322 1.00 96.12 111 TRP A C 1
ATOM 868 O O . TRP A 1 111 ? -3.915 -6.664 4.688 1.00 96.12 111 TRP A O 1
ATOM 878 N N . VAL A 1 112 ? -5.229 -7.440 3.036 1.00 95.31 112 VAL A N 1
ATOM 879 C CA . VAL A 1 112 ? -4.455 -6.871 1.931 1.00 95.31 112 VAL A CA 1
ATOM 880 C C . VAL A 1 112 ? -5.392 -6.028 1.083 1.00 95.31 112 VAL A C 1
ATOM 882 O O . VAL A 1 112 ? -6.286 -6.557 0.423 1.00 95.31 112 VAL A O 1
ATOM 885 N N . LEU A 1 113 ? -5.195 -4.714 1.109 1.00 91.19 113 LEU A N 1
ATOM 886 C CA . LEU A 1 113 ? -5.935 -3.782 0.267 1.00 91.19 113 LEU A CA 1
ATOM 887 C C . LEU A 1 113 ? -5.174 -3.598 -1.046 1.00 91.19 113 LEU A C 1
ATOM 889 O O . LEU A 1 113 ? -3.998 -3.240 -1.040 1.00 91.19 113 LEU A O 1
ATOM 893 N N . ALA A 1 114 ? -5.841 -3.854 -2.168 1.00 91.38 114 ALA A N 1
ATOM 894 C CA . ALA A 1 114 ? -5.259 -3.728 -3.498 1.00 91.38 114 ALA A CA 1
ATOM 895 C C . ALA A 1 114 ? -5.813 -2.487 -4.202 1.00 91.38 114 ALA A C 1
ATOM 897 O O . ALA A 1 114 ? -7.009 -2.409 -4.485 1.00 91.38 114 ALA A O 1
ATOM 898 N N . PHE A 1 115 ? -4.938 -1.538 -4.522 1.00 88.12 115 PHE A N 1
ATOM 899 C CA . PHE A 1 115 ? -5.300 -0.302 -5.209 1.00 88.12 115 PHE A CA 1
ATOM 900 C C . PHE A 1 115 ? -4.787 -0.332 -6.646 1.00 88.12 115 PHE A C 1
ATOM 902 O O . PHE A 1 115 ? -3.597 -0.584 -6.849 1.00 88.12 115 PHE A O 1
ATOM 909 N N . PRO A 1 116 ? -5.634 -0.084 -7.660 1.00 86.88 116 PRO A N 1
ATOM 910 C CA . PRO A 1 116 ? -5.141 0.118 -9.012 1.00 86.88 116 PRO A CA 1
ATOM 911 C C . PRO A 1 116 ? -4.286 1.388 -9.038 1.00 86.88 116 PRO A C 1
ATOM 913 O O . PRO A 1 116 ? -4.717 2.440 -8.570 1.00 86.88 116 PR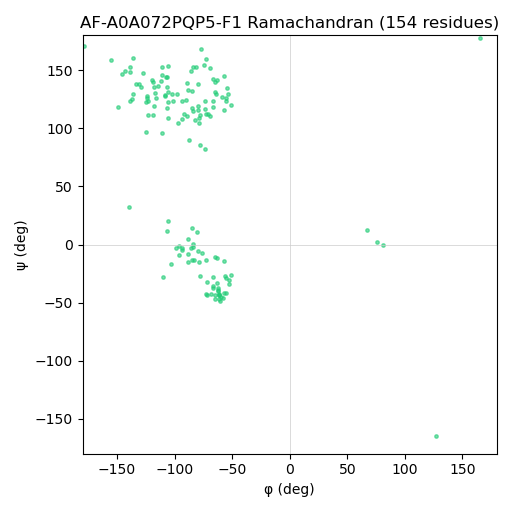O A O 1
ATOM 916 N N . VAL A 1 117 ? -3.077 1.297 -9.586 1.00 80.06 117 VAL A N 1
ATOM 917 C CA . VAL A 1 117 ? -2.171 2.444 -9.697 1.00 80.06 117 VAL A CA 1
ATOM 918 C C . VAL A 1 117 ? -1.996 2.873 -11.143 1.00 80.06 117 VAL A C 1
ATOM 920 O O . VAL A 1 117 ? -1.983 2.057 -12.067 1.00 80.06 117 VAL A O 1
ATOM 923 N N . THR A 1 118 ? -1.832 4.180 -11.327 1.00 74.19 118 THR A N 1
ATOM 924 C CA . THR A 1 118 ? -1.408 4.766 -12.597 1.00 74.19 118 THR A CA 1
ATOM 925 C C . THR A 1 118 ? 0.067 5.117 -12.485 1.00 74.19 118 THR A C 1
ATOM 927 O O . THR A 1 118 ? 0.484 5.767 -11.530 1.00 74.19 118 THR A O 1
ATOM 930 N N . ILE A 1 119 ? 0.870 4.685 -13.455 1.00 70.19 119 ILE A N 1
ATOM 931 C CA . ILE A 1 119 ? 2.286 5.044 -13.499 1.00 70.19 119 ILE A CA 1
ATOM 932 C C . ILE A 1 119 ? 2.389 6.468 -14.048 1.00 70.19 119 ILE A C 1
ATOM 934 O O . ILE A 1 119 ? 2.131 6.707 -15.228 1.00 70.19 119 ILE A O 1
ATOM 938 N N . GLY A 1 120 ? 2.746 7.415 -13.182 1.00 61.47 120 GLY A N 1
ATOM 939 C CA . GLY A 1 120 ? 3.076 8.781 -13.575 1.00 61.47 120 GLY A CA 1
ATOM 940 C C . GLY A 1 120 ? 4.534 8.900 -14.018 1.00 61.47 120 GLY A C 1
ATOM 941 O O . GLY A 1 120 ? 5.395 8.156 -13.557 1.00 61.47 120 GLY A O 1
ATOM 942 N N . SER A 1 121 ? 4.830 9.862 -14.893 1.00 60.59 121 SER A N 1
ATOM 943 C CA . SER A 1 121 ? 6.202 10.249 -15.243 1.00 60.59 121 SER A CA 1
ATOM 944 C C . SER A 1 121 ? 6.450 11.693 -14.834 1.00 60.59 121 SER A C 1
ATOM 946 O O . SER A 1 121 ? 5.674 12.574 -15.214 1.00 60.59 121 SER A O 1
ATOM 948 N N . LYS A 1 122 ? 7.547 11.955 -14.126 1.00 56.78 122 LYS A N 1
ATOM 949 C CA . LYS A 1 122 ? 7.994 13.317 -13.829 1.00 56.78 122 LYS A CA 1
ATOM 950 C C . LYS A 1 122 ? 9.359 13.540 -14.466 1.00 56.78 122 LYS A C 1
ATOM 952 O O . LYS A 1 122 ? 10.329 12.863 -14.136 1.00 56.78 122 LYS A O 1
ATOM 957 N N . ASN A 1 123 ? 9.428 14.508 -15.374 1.00 62.53 123 ASN A N 1
ATOM 958 C CA . ASN A 1 123 ? 10.701 14.972 -15.911 1.00 62.53 123 ASN A CA 1
ATOM 959 C C . ASN A 1 123 ? 11.319 15.925 -14.889 1.00 62.53 123 ASN A C 1
ATOM 961 O O . ASN A 1 123 ? 10.738 16.967 -14.589 1.00 62.53 123 ASN A O 1
ATOM 965 N N . LEU A 1 124 ? 12.462 15.542 -14.328 1.00 60.12 124 LEU A N 1
ATOM 966 C CA . LEU A 1 124 ? 13.227 16.402 -13.433 1.00 60.12 124 LEU A CA 1
ATOM 967 C C . LEU A 1 124 ? 14.189 17.252 -14.265 1.00 60.12 124 LEU A C 1
ATOM 969 O O . LEU A 1 124 ? 14.882 16.730 -15.139 1.00 60.12 124 LEU A O 1
ATOM 973 N N . ASP A 1 125 ? 14.236 18.555 -13.989 1.00 65.12 125 ASP A N 1
ATOM 974 C CA . ASP A 1 125 ? 15.262 19.425 -14.563 1.00 65.12 125 ASP A CA 1
ATOM 975 C C . ASP A 1 125 ? 16.636 18.980 -14.019 1.00 65.12 125 ASP A C 1
ATOM 977 O O . ASP A 1 125 ? 16.784 18.789 -12.806 1.00 65.12 125 ASP A O 1
ATOM 981 N N . PRO A 1 126 ? 17.660 18.795 -14.871 1.00 64.12 126 PRO A N 1
ATOM 982 C CA . PRO A 1 126 ? 19.034 18.526 -14.438 1.00 64.12 126 PRO A CA 1
ATOM 983 C C . PRO A 1 126 ? 19.578 19.508 -13.388 1.00 64.12 126 PRO A C 1
ATOM 985 O O . PRO A 1 126 ? 20.464 19.148 -12.614 1.00 64.12 126 PRO A O 1
ATOM 988 N N . ASN A 1 127 ? 19.055 20.735 -13.350 1.00 69.38 127 ASN A N 1
ATOM 989 C CA . ASN A 1 127 ? 19.470 21.786 -12.425 1.00 69.38 127 ASN A CA 1
ATOM 990 C C . ASN A 1 127 ? 18.625 21.851 -11.142 1.00 69.38 127 ASN A C 1
ATOM 992 O O . ASN A 1 127 ? 18.934 22.664 -10.269 1.00 69.38 127 ASN A O 1
ATOM 996 N N . ASP A 1 128 ? 17.581 21.027 -11.005 1.00 69.50 128 ASP A N 1
ATOM 997 C CA . ASP A 1 128 ? 16.766 20.974 -9.789 1.00 69.50 128 ASP A CA 1
ATOM 998 C C . ASP A 1 128 ? 17.610 20.417 -8.620 1.00 69.50 128 ASP A C 1
ATOM 1000 O O . ASP A 1 128 ? 18.145 19.306 -8.723 1.00 69.50 128 ASP A O 1
ATOM 1004 N N . PRO A 1 129 ? 17.745 21.141 -7.491 1.00 66.81 129 PRO A N 1
ATOM 1005 C CA . PRO A 1 129 ? 18.438 20.644 -6.305 1.00 66.81 129 PRO A CA 1
ATOM 1006 C C . PRO A 1 129 ? 17.926 19.281 -5.813 1.00 66.81 129 PRO A C 1
ATOM 1008 O O . PRO A 1 129 ? 18.720 18.490 -5.302 1.00 66.81 129 PRO A O 1
ATOM 1011 N N . ALA A 1 130 ? 16.638 18.973 -6.009 1.00 59.19 130 ALA A N 1
ATOM 1012 C CA . ALA A 1 130 ? 16.048 17.683 -5.654 1.00 59.19 130 ALA A CA 1
ATOM 1013 C C . ALA A 1 130 ? 16.594 16.527 -6.513 1.00 59.19 130 ALA A C 1
ATOM 1015 O O . ALA A 1 130 ? 16.692 15.396 -6.040 1.00 59.19 130 ALA A O 1
ATOM 1016 N N . ASN A 1 131 ? 17.019 16.799 -7.750 1.00 57.78 131 ASN A N 1
ATOM 1017 C CA . ASN A 1 131 ? 17.543 15.794 -8.679 1.00 57.78 131 ASN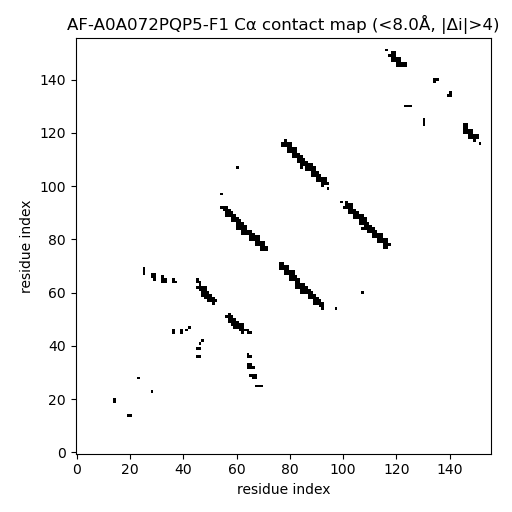 A CA 1
ATOM 1018 C C . ASN A 1 131 ? 18.838 15.139 -8.159 1.00 57.78 131 ASN A C 1
ATOM 1020 O O . ASN A 1 131 ? 19.051 13.940 -8.332 1.00 57.78 131 ASN A O 1
ATOM 1024 N N . LYS A 1 132 ? 19.680 15.890 -7.433 1.00 58.81 132 LYS A N 1
ATOM 1025 C CA . LYS A 1 132 ? 20.901 15.341 -6.813 1.00 58.81 132 LYS A CA 1
ATOM 1026 C C . LYS A 1 132 ? 20.608 14.325 -5.707 1.00 58.81 132 LYS A C 1
ATOM 1028 O O . LYS A 1 132 ? 21.338 13.342 -5.610 1.00 58.81 132 LYS A O 1
ATOM 1033 N N . GLY A 1 133 ? 19.558 14.550 -4.912 1.00 59.28 133 GLY A N 1
ATOM 1034 C CA . GLY A 1 133 ? 19.110 13.596 -3.892 1.00 59.28 133 GLY A CA 1
ATOM 1035 C C . GLY A 1 133 ? 18.612 12.300 -4.529 1.00 59.28 133 GLY A C 1
ATOM 1036 O O . GLY A 1 133 ? 19.083 11.220 -4.185 1.00 59.28 133 GLY A O 1
ATOM 1037 N N . TYR A 1 134 ? 17.775 12.417 -5.564 1.00 54.47 134 TYR A N 1
ATOM 1038 C CA . TYR A 1 134 ? 17.267 11.260 -6.308 1.00 54.47 134 TYR A CA 1
ATOM 1039 C C . TYR A 1 134 ? 18.370 10.434 -6.981 1.00 54.47 134 TYR A C 1
ATOM 1041 O O . TYR A 1 134 ? 18.354 9.209 -6.902 1.00 54.47 134 TYR A O 1
ATOM 1049 N N . LEU A 1 135 ? 19.354 11.078 -7.614 1.00 54.31 135 LEU A N 1
ATOM 1050 C CA . LEU A 1 135 ? 20.494 10.393 -8.237 1.00 54.31 135 LEU A CA 1
ATOM 1051 C C . LEU A 1 135 ? 21.349 9.614 -7.226 1.00 54.31 135 LEU A C 1
ATOM 1053 O O . LEU A 1 135 ? 21.844 8.532 -7.551 1.00 54.31 135 LEU A O 1
ATOM 1057 N N . GLN A 1 136 ? 21.527 10.156 -6.016 1.00 54.06 136 GLN A N 1
ATOM 1058 C CA . GLN A 1 136 ? 22.243 9.479 -4.933 1.00 54.06 136 GLN A CA 1
ATOM 1059 C C . GLN A 1 136 ? 21.473 8.265 -4.410 1.00 54.06 136 GLN A C 1
ATOM 1061 O O . GLN A 1 136 ? 22.076 7.211 -4.222 1.00 54.06 136 GLN A O 1
ATOM 1066 N N . GLU A 1 137 ? 20.160 8.386 -4.226 1.00 52.97 137 GLU A N 1
ATOM 1067 C CA . GLU A 1 137 ? 19.308 7.296 -3.733 1.00 52.97 137 GLU A CA 1
ATOM 1068 C C . GLU A 1 137 ? 19.097 6.188 -4.777 1.00 52.97 137 GLU A C 1
ATOM 1070 O O . GLU A 1 137 ? 19.020 5.013 -4.427 1.00 52.97 137 GLU A O 1
ATOM 1075 N N . MET A 1 138 ? 19.065 6.530 -6.068 1.00 49.56 138 MET A N 1
ATOM 1076 C CA . MET A 1 138 ? 18.910 5.563 -7.164 1.00 49.56 138 MET A CA 1
ATOM 1077 C C . MET A 1 138 ? 20.194 4.812 -7.536 1.00 49.56 138 MET A C 1
ATOM 1079 O O . MET A 1 138 ? 20.130 3.837 -8.285 1.00 49.56 138 MET A O 1
ATOM 1083 N N . GLY A 1 139 ? 21.366 5.272 -7.088 1.00 43.91 139 GLY A N 1
ATOM 1084 C CA . GLY A 1 139 ? 22.648 4.611 -7.356 1.00 43.91 139 GLY A CA 1
ATOM 1085 C C . GLY A 1 139 ? 23.113 4.620 -8.823 1.00 43.91 139 GLY A C 1
ATOM 1086 O O . GLY A 1 139 ? 24.057 3.904 -9.153 1.00 43.91 139 GLY A O 1
ATOM 1087 N N . ASN A 1 140 ? 22.499 5.415 -9.712 1.00 48.19 140 ASN A N 1
ATOM 1088 C CA . ASN A 1 140 ? 22.882 5.503 -11.129 1.00 48.19 140 ASN A CA 1
ATOM 1089 C C . ASN A 1 140 ? 23.186 6.955 -11.567 1.00 48.19 140 ASN A C 1
ATOM 1091 O O . ASN A 1 140 ? 22.269 7.698 -11.920 1.00 48.19 140 ASN A O 1
ATOM 1095 N N . PRO A 1 141 ? 24.465 7.374 -11.583 1.00 47.69 141 PRO A N 1
ATOM 1096 C CA . PRO A 1 141 ? 24.838 8.781 -11.722 1.00 47.69 141 PRO A CA 1
ATOM 1097 C C . PRO A 1 141 ? 24.898 9.344 -13.158 1.00 47.69 141 PRO A C 1
ATOM 1099 O O . PRO A 1 141 ? 25.206 10.526 -13.293 1.00 47.69 141 PRO A O 1
ATOM 1102 N N . GLN A 1 142 ? 24.665 8.568 -14.233 1.00 40.72 142 GLN A N 1
ATOM 1103 C CA . GLN A 1 142 ? 24.961 9.031 -15.614 1.00 40.72 142 GLN A CA 1
ATOM 1104 C C . GLN A 1 142 ? 23.940 8.663 -16.713 1.00 40.72 142 GLN A C 1
ATOM 1106 O O . GLN A 1 142 ? 24.307 8.498 -17.877 1.00 40.72 142 GLN A O 1
ATOM 1111 N N . GLY A 1 143 ? 22.649 8.567 -16.393 1.00 40.19 143 GLY A N 1
ATOM 1112 C CA . GLY A 1 143 ? 21.595 8.406 -17.406 1.00 40.19 143 GLY A CA 1
ATOM 1113 C C . GLY A 1 143 ? 20.776 9.680 -17.615 1.00 40.19 143 GLY A C 1
ATOM 1114 O O . GLY A 1 143 ? 20.463 10.371 -16.654 1.00 40.19 143 GLY A O 1
ATOM 1115 N N . VAL A 1 144 ? 20.355 9.961 -18.853 1.00 38.38 144 VAL A N 1
ATOM 1116 C CA . VAL A 1 144 ? 19.113 10.722 -19.069 1.00 38.38 144 VAL A CA 1
ATOM 1117 C C . VAL A 1 144 ? 17.982 9.718 -18.875 1.00 38.38 144 VAL A C 1
ATOM 1119 O O . VAL A 1 144 ? 17.777 8.850 -19.720 1.00 38.38 144 VAL A O 1
ATOM 1122 N N . PHE A 1 145 ? 17.294 9.785 -17.743 1.00 39.69 145 PHE A N 1
ATOM 1123 C CA . PHE A 1 145 ? 16.186 8.894 -17.412 1.00 39.69 145 PHE A CA 1
ATOM 1124 C C . PHE A 1 145 ? 14.910 9.711 -17.202 1.00 39.69 145 PHE A C 1
ATOM 1126 O O . PHE A 1 145 ? 14.939 10.794 -16.622 1.00 39.69 145 PHE A O 1
ATOM 1133 N N . SER A 1 146 ? 13.771 9.189 -17.657 1.00 33.03 146 SER A N 1
ATOM 1134 C CA . SER A 1 146 ? 12.480 9.629 -17.135 1.00 33.03 146 SER A CA 1
ATOM 1135 C C . SER A 1 146 ? 12.215 8.834 -15.863 1.00 33.03 146 SER A C 1
ATOM 1137 O O . SER A 1 146 ? 12.065 7.610 -15.924 1.00 33.03 146 SER A O 1
ATOM 1139 N N . LEU A 1 147 ? 12.166 9.503 -14.714 1.00 37.53 147 LEU A N 1
ATOM 1140 C CA . LEU A 1 147 ? 11.687 8.868 -13.495 1.00 37.53 147 LEU A CA 1
ATOM 1141 C C . LEU A 1 147 ? 10.175 8.681 -13.635 1.00 37.53 147 LEU A C 1
ATOM 1143 O O . LEU A 1 147 ? 9.403 9.645 -13.644 1.00 37.53 147 LEU A O 1
ATOM 1147 N N . ALA A 1 148 ? 9.748 7.429 -13.726 1.00 33.66 148 ALA A N 1
ATOM 1148 C CA . ALA A 1 148 ? 8.392 7.082 -13.355 1.00 33.66 148 ALA A CA 1
ATOM 1149 C C . ALA A 1 148 ? 8.353 7.018 -11.824 1.00 33.66 148 ALA A C 1
ATOM 1151 O O . ALA A 1 148 ? 8.618 5.977 -11.229 1.00 33.66 148 ALA A O 1
ATOM 1152 N N . GLN A 1 149 ? 8.135 8.161 -11.171 1.00 34.50 149 GLN A N 1
ATOM 1153 C CA . GLN A 1 149 ? 7.820 8.147 -9.747 1.00 34.50 149 GLN A CA 1
ATOM 1154 C C . GLN A 1 149 ? 6.459 7.474 -9.591 1.00 34.50 149 GLN A C 1
ATOM 1156 O O . GLN A 1 149 ? 5.456 7.965 -10.111 1.00 34.50 149 GLN A O 1
ATOM 1161 N N . LEU A 1 150 ? 6.429 6.347 -8.881 1.00 36.94 150 LEU A N 1
ATOM 1162 C CA . LEU A 1 150 ? 5.181 5.755 -8.426 1.00 36.94 150 LEU A CA 1
ATOM 1163 C C . LEU A 1 150 ? 4.658 6.625 -7.276 1.00 36.94 150 LEU A C 1
ATOM 1165 O O . LEU A 1 150 ? 4.912 6.359 -6.105 1.00 36.94 150 LEU A O 1
ATOM 1169 N N . PHE A 1 151 ? 3.988 7.725 -7.615 1.00 34.84 151 PHE A N 1
ATOM 1170 C CA . PHE A 1 151 ? 3.197 8.453 -6.637 1.00 34.84 151 PHE A CA 1
ATOM 1171 C C . PHE A 1 151 ? 1.958 7.621 -6.344 1.00 34.84 151 PHE A C 1
ATOM 1173 O O . PHE A 1 151 ? 1.099 7.440 -7.205 1.00 34.84 151 PHE A O 1
ATOM 1180 N N . ILE A 1 152 ? 1.878 7.105 -5.125 1.00 32.50 152 ILE A N 1
ATOM 1181 C CA . ILE A 1 152 ? 0.610 6.648 -4.575 1.00 32.50 152 ILE A CA 1
ATOM 1182 C C . ILE A 1 152 ? 0.005 7.886 -3.943 1.00 32.50 152 ILE A C 1
ATOM 1184 O O . ILE A 1 152 ? 0.309 8.238 -2.806 1.00 32.50 152 ILE A O 1
ATOM 1188 N N . ASP A 1 153 ? -0.767 8.604 -4.747 1.00 28.75 153 ASP A N 1
ATOM 1189 C CA . ASP A 1 153 ? -1.617 9.656 -4.230 1.00 28.75 153 ASP A CA 1
ATOM 1190 C C . ASP A 1 153 ? -2.850 8.996 -3.605 1.00 28.75 153 ASP A C 1
ATOM 1192 O O . ASP A 1 153 ? -3.643 8.355 -4.295 1.00 28.75 153 ASP A O 1
ATOM 1196 N N . ALA A 1 154 ? -2.951 9.089 -2.282 1.00 30.84 154 ALA A N 1
ATOM 1197 C CA . ALA A 1 154 ? -4.119 8.676 -1.510 1.00 30.84 154 ALA A CA 1
ATOM 1198 C C . ALA A 1 154 ? -4.913 9.896 -1.009 1.00 30.84 154 ALA A C 1
ATOM 1200 O O . ALA A 1 154 ? -5.649 9.787 -0.029 1.00 30.84 154 ALA A O 1
ATOM 1201 N N . SER A 1 155 ? -4.742 11.068 -1.633 1.00 26.28 155 SER A N 1
ATOM 1202 C CA . SER A 1 155 ? -5.584 12.227 -1.354 1.00 26.28 155 SER A CA 1
ATOM 1203 C C . SER A 1 155 ? -6.918 12.102 -2.095 1.00 26.28 155 SER A C 1
ATOM 1205 O O . SER A 1 155 ? -6.982 11.985 -3.318 1.00 26.28 155 SER A O 1
ATOM 1207 N N . GLY A 1 156 ? -7.990 12.064 -1.306 1.00 29.69 156 GLY A N 1
ATOM 1208 C CA . GLY A 1 156 ? -9.365 12.322 -1.728 1.00 29.69 156 GLY A CA 1
ATOM 1209 C C . GLY A 1 156 ? -9.834 13.650 -1.162 1.00 29.69 156 GLY A C 1
ATOM 1210 O O . GLY A 1 156 ? -9.328 14.033 -0.080 1.00 29.69 156 GLY A O 1
#

Foldseek 3Di:
DDDPVPDDCVVVDDPPPDPDDDDDDQVNVLVVLQVCVVPDDCPDCQQKDWDQDVQFWIKIAGWDRKGWDWDPPDPDTWIKIKTFGQWIKTKGDPDSPPPRPDIDIDICHGPIDIDTFDQDWDQDDPPPPVVVVVCVVVVHNDDNDTDRPRDPDPDD

Organism: NCBI:txid1182545

Nearest PDB structures (foldseek):
  8fbd-assembly1_D  TM=6.290E-01  e=2.237E+00  Clostridium botulinum E1 str. 'BoNT E Beluga'
  8bgm-assembly1_B  TM=3.297E-01  e=5.160E-01  Paraclostridium bifermentans
  8bgm-assembly2_D  TM=2.933E-01  e=3.892E-01  Paraclostridium bifermentans
  4c49-assembly3_C  TM=1.935E-01  e=1.595E+00  Homo sapiens

Sequence (156 aa):
MADPFTNSLVYKTSPKPWHQLLVLSQSLIDDAFWNMWAISDPTSPIKTFNMTVRGGGSMAGQLDAPQISLNVTSLIPQLYYLLKFQSGTLTLYTSDDPNDPTEKEWDVSGWVLAFPVTIGSKNLDPNDPANKGYLQEMGNPQGVFSLAQLFIDASG

Solvent-accessible surface area (backbone atoms only — not comparable to full-atom values): 9716 Å² total; per-residue (Å²): 136,82,66,83,87,74,63,80,60,64,92,78,57,73,56,72,96,44,96,73,81,87,86,80,56,66,68,62,53,30,50,50,37,36,50,55,45,71,74,46,60,84,84,32,74,72,36,40,47,78,50,73,47,92,96,55,32,38,38,38,33,39,37,38,61,42,40,68,47,76,42,72,87,48,101,63,70,43,42,27,42,37,49,32,25,62,32,35,43,36,36,31,57,76,54,90,50,96,87,52,86,54,64,46,78,42,81,36,53,69,40,70,49,75,40,83,57,68,86,42,76,50,83,74,55,91,83,40,76,68,46,58,56,52,34,63,75,67,73,57,89,85,69,95,72,76,46,61,53,76,67,82,79,82,84,128